Protein AF-A0A2V7H7G0-F1 (afdb_monomer)

Sequence (83 aa):
MRLLVARCEVLYTGRLTARLPEAVRLLMFKADGSFLVHDDAGGYRPLNRIRREFRPEGRSQTPADPERLTPRTCVWLPLRSPY

Foldseek 3Di:
DDKDWAQAKEWDDDPDTDTDPTATWIWDQDPQQKIFICGPPPDPDGPDIDRDHFDFPDDPPPPPDPVPRPHHHRYGDDPDDPD

Solvent-accessible surface area (backbone atoms only — not comparable to full-atom values): 5239 Å² total; per-residue (Å²): 118,50,79,45,79,44,57,27,28,42,38,42,47,70,102,57,78,48,73,48,73,74,43,58,29,46,37,40,41,43,84,84,30,28,37,37,37,30,62,76,86,76,58,93,64,58,80,43,78,45,76,60,71,69,74,83,88,62,86,86,70,74,63,95,42,91,85,60,75,66,73,48,70,47,71,44,71,58,88,76,64,95,116

Mean predicted aligned error: 9.95 Å

Structure (mmCIF, N/CA/C/O backbone):
data_AF-A0A2V7H7G0-F1
#
_entry.id   AF-A0A2V7H7G0-F1
#
loop_
_atom_site.group_PDB
_atom_site.id
_atom_site.type_symbol
_atom_site.label_atom_id
_atom_site.label_alt_id
_atom_site.label_comp_id
_atom_site.label_asym_id
_atom_site.label_entity_id
_atom_site.label_seq_id
_atom_site.pdbx_PDB_ins_code
_atom_site.Cartn_x
_atom_site.Cartn_y
_atom_site.Cartn_z
_atom_site.occupancy
_atom_site.B_iso_or_equiv
_atom_site.auth_seq_id
_atom_site.auth_comp_id
_atom_site.auth_asym_id
_atom_site.auth_atom_id
_atom_site.pdbx_PDB_model_num
ATOM 1 N N . MET A 1 1 ? -9.649 -14.090 8.292 1.00 84.81 1 MET A N 1
ATOM 2 C CA . MET A 1 1 ? -8.775 -13.662 7.175 1.00 84.81 1 MET A CA 1
ATOM 3 C C . MET A 1 1 ? -9.587 -13.701 5.897 1.00 84.81 1 MET A C 1
ATOM 5 O O . MET A 1 1 ? -10.262 -14.700 5.684 1.00 84.81 1 MET A O 1
ATOM 9 N N . ARG A 1 2 ? -9.544 -12.652 5.071 1.00 86.44 2 ARG A N 1
ATOM 10 C CA . ARG A 1 2 ? -10.172 -12.644 3.739 1.00 86.44 2 ARG A CA 1
ATOM 11 C C . ARG A 1 2 ? -9.114 -12.270 2.704 1.00 86.44 2 ARG A C 1
ATOM 13 O O . ARG A 1 2 ? -8.402 -11.288 2.894 1.00 86.44 2 ARG A O 1
ATOM 20 N N . LEU A 1 3 ? -9.004 -13.065 1.645 1.00 85.81 3 LEU A N 1
ATOM 21 C CA . LEU A 1 3 ? -8.065 -12.852 0.545 1.00 85.81 3 LEU A CA 1
ATOM 22 C C . LEU A 1 3 ? -8.849 -12.516 -0.720 1.00 85.81 3 LEU A C 1
ATOM 24 O O . LEU A 1 3 ? -9.898 -13.109 -0.970 1.00 85.81 3 LEU A O 1
ATOM 28 N N . LEU A 1 4 ? -8.344 -11.569 -1.499 1.00 85.88 4 LEU A N 1
ATOM 29 C CA . LEU A 1 4 ? -8.884 -11.226 -2.806 1.00 85.88 4 LEU A CA 1
ATOM 30 C C . LEU A 1 4 ? -7.725 -11.103 -3.791 1.00 85.88 4 LEU A C 1
ATOM 32 O O . LEU A 1 4 ? -6.822 -10.300 -3.578 1.00 85.88 4 LEU A O 1
ATOM 36 N N . VAL A 1 5 ? -7.768 -11.888 -4.863 1.00 86.50 5 VAL A N 1
ATOM 37 C CA . VAL A 1 5 ? -6.882 -11.719 -6.016 1.00 86.50 5 VAL A CA 1
ATOM 38 C C . VAL A 1 5 ? -7.675 -10.987 -7.082 1.00 86.50 5 VAL A C 1
ATOM 40 O O . VAL A 1 5 ? -8.755 -11.434 -7.470 1.00 86.50 5 VAL A O 1
ATOM 43 N N . ALA A 1 6 ? -7.181 -9.831 -7.506 1.00 82.88 6 ALA A N 1
ATOM 44 C CA . ALA A 1 6 ? -7.865 -9.010 -8.490 1.00 82.88 6 ALA A CA 1
ATOM 45 C C . ALA A 1 6 ? -6.863 -8.243 -9.344 1.00 82.88 6 ALA A C 1
ATOM 47 O O . ALA A 1 6 ? -5.809 -7.826 -8.868 1.00 82.88 6 ALA A O 1
ATOM 48 N N . ARG A 1 7 ? -7.239 -8.006 -10.599 1.00 82.56 7 ARG A N 1
ATOM 49 C CA . ARG A 1 7 ? -6.626 -6.970 -11.420 1.00 82.56 7 ARG A CA 1
ATOM 50 C C . ARG A 1 7 ? -7.275 -5.640 -11.052 1.00 82.56 7 ARG A C 1
ATOM 52 O O . ARG A 1 7 ? -8.483 -5.471 -11.223 1.00 82.56 7 ARG A O 1
ATOM 59 N N . CYS A 1 8 ? -6.502 -4.748 -10.453 1.00 81.56 8 CYS A N 1
ATOM 60 C CA . CYS A 1 8 ? -7.012 -3.486 -9.928 1.00 81.56 8 CYS A CA 1
ATOM 61 C C . CYS A 1 8 ? -5.955 -2.396 -10.011 1.00 81.56 8 CYS A C 1
ATOM 63 O O . CYS A 1 8 ? -4.766 -2.690 -10.057 1.00 81.56 8 CYS A O 1
ATOM 65 N N . GLU A 1 9 ? -6.387 -1.142 -9.982 1.00 82.44 9 GLU A N 1
ATOM 66 C CA . GLU A 1 9 ? -5.547 0.004 -9.636 1.00 82.44 9 GLU A CA 1
ATOM 67 C C . GLU A 1 9 ? -5.722 0.313 -8.140 1.00 82.44 9 GLU A C 1
ATOM 69 O O . GLU A 1 9 ? -6.813 0.123 -7.592 1.00 82.44 9 GLU A O 1
ATOM 74 N N . VAL A 1 10 ? -4.660 0.770 -7.470 1.00 82.50 10 VAL A N 1
ATOM 75 C CA . VAL A 1 10 ? -4.691 1.129 -6.043 1.00 82.50 10 VAL A CA 1
ATOM 76 C C . VAL A 1 10 ? -4.326 2.598 -5.902 1.00 82.50 10 VAL A C 1
ATOM 78 O O . VAL A 1 10 ? -3.180 2.983 -6.125 1.00 82.50 10 VAL A O 1
ATOM 81 N N . LEU A 1 11 ? -5.286 3.413 -5.474 1.00 81.38 11 LEU A N 1
ATOM 82 C CA . LEU A 1 11 ? -5.032 4.791 -5.060 1.00 81.38 11 LEU A CA 1
ATOM 83 C C . LEU A 1 11 ? -5.007 4.858 -3.535 1.00 81.38 11 LEU A C 1
ATOM 85 O O . LEU A 1 11 ? -6.024 4.595 -2.902 1.00 81.38 11 LEU A O 1
ATOM 89 N N . TYR A 1 12 ? -3.863 5.205 -2.957 1.00 76.50 12 TYR A N 1
ATOM 90 C CA . TYR A 1 12 ? -3.708 5.457 -1.529 1.00 76.50 12 TYR A CA 1
ATOM 91 C C . TYR A 1 12 ? -3.672 6.962 -1.276 1.00 76.50 12 TYR A C 1
ATOM 93 O O . TYR A 1 12 ? -2.823 7.665 -1.828 1.00 76.50 12 TYR A O 1
ATOM 101 N N . THR A 1 13 ? -4.567 7.447 -0.420 1.00 72.19 13 THR A N 1
ATOM 102 C CA . THR A 1 13 ? -4.560 8.829 0.071 1.00 72.19 13 THR A CA 1
ATOM 103 C C . THR A 1 13 ? -4.342 8.852 1.587 1.00 72.19 13 THR A C 1
ATOM 105 O O . THR A 1 13 ? -4.637 7.893 2.298 1.00 72.19 13 THR A O 1
ATOM 108 N N . GLY A 1 14 ? -3.749 9.922 2.108 1.00 76.75 14 GLY A N 1
ATOM 109 C CA . GLY A 1 14 ? -3.399 10.054 3.523 1.00 76.75 14 GLY A CA 1
ATOM 110 C C . GLY A 1 14 ? -2.395 11.185 3.707 1.00 76.75 14 GLY A C 1
ATOM 111 O O . GLY A 1 14 ? -2.523 12.224 3.073 1.00 76.75 14 GLY A O 1
ATOM 112 N N . ARG A 1 15 ? -1.338 10.977 4.508 1.00 77.31 15 ARG A N 1
ATOM 113 C CA . ARG A 1 15 ? -0.218 11.942 4.585 1.00 77.31 15 ARG A CA 1
ATOM 114 C C . ARG A 1 15 ? 0.469 12.154 3.228 1.00 77.31 15 ARG A C 1
ATOM 116 O O . ARG A 1 15 ? 1.042 13.209 2.989 1.00 77.31 15 ARG A O 1
ATOM 123 N N . LEU A 1 16 ? 0.443 11.132 2.377 1.00 77.62 16 LEU A N 1
ATOM 124 C CA . LEU A 1 16 ? 0.940 11.166 1.010 1.00 77.62 16 LEU A CA 1
ATOM 125 C C . LEU A 1 16 ? -0.121 10.556 0.098 1.00 77.62 16 LEU A C 1
ATOM 127 O O . LEU A 1 16 ? -0.812 9.616 0.500 1.00 77.62 16 LEU A O 1
ATOM 131 N N . THR A 1 17 ? -0.198 11.070 -1.124 1.00 81.50 17 THR A N 1
ATOM 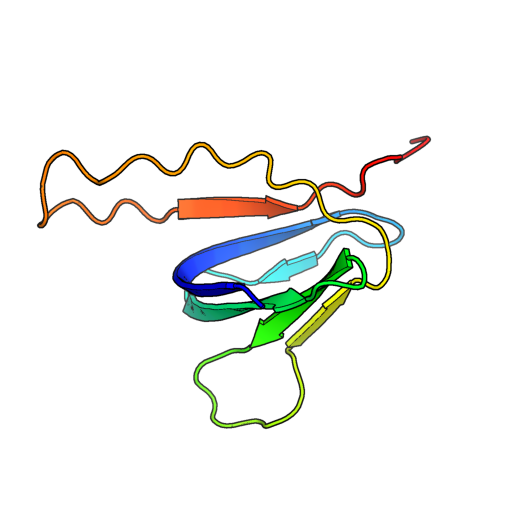132 C CA . THR A 1 17 ? -1.007 10.495 -2.197 1.00 81.50 17 THR A CA 1
ATOM 133 C C . THR A 1 17 ? -0.098 9.673 -3.096 1.00 81.50 17 THR A C 1
ATOM 135 O O . THR A 1 17 ? 0.877 10.191 -3.637 1.00 81.50 17 THR A O 1
ATOM 138 N N . ALA A 1 18 ? -0.406 8.390 -3.245 1.00 82.81 18 ALA A N 1
ATOM 139 C CA . ALA A 1 18 ? 0.339 7.472 -4.093 1.00 82.81 18 ALA A CA 1
ATOM 140 C C . ALA A 1 18 ? -0.625 6.616 -4.911 1.00 82.81 18 ALA A C 1
ATOM 142 O O . ALA A 1 18 ? -1.677 6.200 -4.428 1.00 82.81 18 ALA A O 1
ATOM 143 N N . ARG A 1 19 ? -0.245 6.334 -6.155 1.00 84.69 19 ARG A N 1
ATOM 144 C CA . ARG A 1 19 ? -1.040 5.545 -7.093 1.00 84.69 19 ARG A CA 1
ATOM 145 C C . ARG A 1 19 ? -0.199 4.380 -7.584 1.00 84.69 19 ARG A C 1
ATOM 147 O O . ARG A 1 19 ? 0.877 4.595 -8.136 1.00 84.69 19 ARG A O 1
ATOM 154 N N . LEU A 1 20 ? -0.682 3.162 -7.374 1.00 86.56 20 LEU A N 1
ATOM 155 C CA . LEU A 1 20 ? -0.109 1.969 -7.979 1.00 86.56 20 LEU A CA 1
ATOM 156 C C . LEU A 1 20 ? -0.913 1.663 -9.249 1.00 86.56 20 LEU A C 1
ATOM 158 O O . LEU A 1 20 ? -2.118 1.413 -9.129 1.00 86.56 20 LEU A O 1
ATOM 162 N N . PRO A 1 21 ? -0.280 1.687 -10.438 1.00 86.88 21 PRO A N 1
ATOM 163 C CA . PRO A 1 21 ? -0.954 1.475 -11.720 1.00 86.88 21 PRO A CA 1
ATOM 164 C C . PRO A 1 21 ? -1.571 0.080 -11.793 1.00 86.88 21 PRO A C 1
ATOM 166 O O . PRO A 1 21 ? -1.210 -0.790 -11.013 1.00 86.88 21 PRO A O 1
ATOM 169 N N . GLU A 1 22 ? -2.507 -0.154 -12.702 1.00 86.75 22 GLU A N 1
ATOM 170 C CA . GLU A 1 22 ? -3.208 -1.435 -12.828 1.00 86.75 22 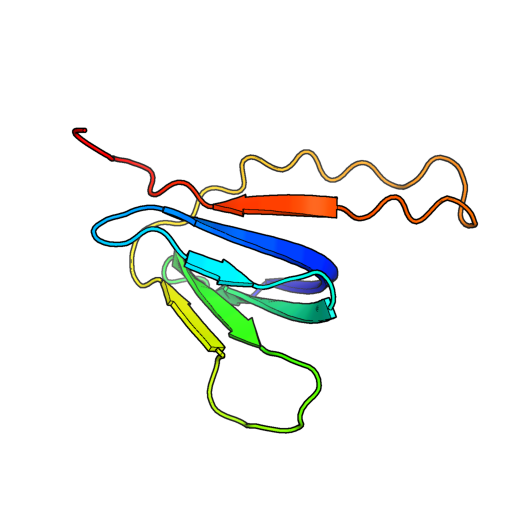GLU A CA 1
ATOM 171 C C . GLU A 1 22 ? -2.260 -2.652 -12.880 1.00 86.75 22 GLU A C 1
ATOM 173 O O . GLU A 1 22 ? -1.365 -2.716 -13.718 1.00 86.75 22 GLU A O 1
ATOM 178 N N . ALA A 1 23 ? -2.463 -3.618 -11.980 1.00 86.44 23 ALA A N 1
ATOM 179 C CA . ALA A 1 23 ? -1.720 -4.881 -11.944 1.00 86.44 23 ALA A CA 1
ATOM 180 C C . ALA A 1 23 ? -2.547 -5.973 -11.248 1.00 86.44 23 ALA A C 1
ATOM 182 O O . ALA A 1 23 ? -3.558 -5.677 -10.597 1.00 86.44 23 ALA A O 1
ATOM 183 N N . VAL A 1 24 ? -2.123 -7.233 -11.377 1.00 87.69 24 VAL A N 1
ATOM 184 C CA . VAL A 1 24 ? -2.700 -8.348 -10.615 1.00 87.69 24 VAL A CA 1
ATOM 185 C C . VAL A 1 24 ? -2.158 -8.292 -9.195 1.00 87.69 24 VAL A C 1
ATOM 187 O O . VAL A 1 24 ? -0.955 -8.355 -8.973 1.00 87.69 24 VAL A O 1
ATOM 190 N N . ARG A 1 25 ? -3.055 -8.165 -8.219 1.00 88.19 25 ARG A N 1
ATOM 191 C CA . ARG A 1 25 ? -2.682 -7.953 -6.822 1.00 88.19 25 ARG A CA 1
ATOM 192 C C . ARG A 1 25 ? -3.353 -8.943 -5.904 1.00 88.19 25 ARG A C 1
ATOM 194 O O . ARG A 1 25 ? -4.543 -9.235 -6.042 1.00 88.19 25 ARG A O 1
ATOM 201 N N . LEU A 1 26 ? -2.594 -9.389 -4.909 1.00 88.31 26 LEU A N 1
ATOM 202 C CA . LEU A 1 26 ? -3.139 -10.084 -3.753 1.00 88.31 26 LEU A CA 1
ATOM 203 C C . LEU A 1 26 ? -3.435 -9.058 -2.654 1.00 88.31 26 LEU A C 1
ATOM 205 O O . LEU A 1 26 ? -2.535 -8.431 -2.092 1.00 88.31 26 LEU A O 1
ATOM 209 N N . LEU A 1 27 ? -4.720 -8.909 -2.352 1.00 87.12 27 LEU A N 1
ATOM 210 C CA . LEU A 1 27 ? -5.251 -8.036 -1.316 1.00 87.12 27 LEU A CA 1
ATOM 211 C C . LEU A 1 27 ? -5.610 -8.886 -0.092 1.00 87.12 27 LEU A C 1
ATOM 213 O O . LEU A 1 27 ? -6.436 -9.800 -0.174 1.00 87.12 27 LEU A O 1
ATOM 217 N N . MET A 1 28 ? -4.990 -8.599 1.051 1.00 87.69 28 MET A N 1
ATOM 218 C CA . MET A 1 28 ? -5.168 -9.378 2.278 1.00 87.69 28 MET A CA 1
ATOM 219 C C . MET A 1 28 ? -5.812 -8.529 3.370 1.00 87.69 28 MET A C 1
ATOM 221 O O . MET A 1 28 ? -5.216 -7.564 3.849 1.00 87.69 28 MET A O 1
ATOM 225 N N . PHE A 1 29 ? -7.002 -8.946 3.802 1.00 85.69 29 PHE A N 1
ATOM 226 C CA . PHE A 1 29 ? -7.746 -8.346 4.906 1.00 85.69 29 PHE A CA 1
ATOM 227 C C . PHE A 1 29 ? -7.585 -9.203 6.161 1.00 85.69 29 PHE A C 1
ATOM 229 O O . PHE A 1 29 ? -7.982 -10.381 6.201 1.00 85.69 29 PHE A O 1
ATOM 236 N N . LYS A 1 30 ? -6.987 -8.607 7.187 1.00 84.56 30 LYS A N 1
ATOM 237 C CA . LYS A 1 30 ? -6.709 -9.257 8.465 1.00 84.56 30 LYS A CA 1
ATOM 238 C C . LYS A 1 30 ? -7.786 -8.931 9.496 1.00 84.56 30 LYS A C 1
ATOM 240 O O . LYS A 1 30 ? -8.481 -7.926 9.396 1.00 84.56 30 LYS A O 1
ATOM 245 N N . ALA A 1 31 ? -7.944 -9.820 10.477 1.00 83.25 31 ALA A N 1
ATOM 246 C CA . ALA A 1 31 ? -8.946 -9.663 11.535 1.00 83.25 31 ALA A CA 1
ATOM 247 C C . ALA A 1 31 ? -8.623 -8.504 12.496 1.00 83.25 31 ALA A C 1
ATOM 249 O O . ALA A 1 31 ? -9.525 -7.956 13.110 1.00 83.25 31 ALA A O 1
ATOM 250 N N . ASP A 1 32 ? -7.352 -8.101 12.577 1.00 81.31 32 ASP A N 1
ATOM 251 C CA . ASP A 1 32 ? -6.883 -6.933 13.334 1.00 81.31 32 ASP A CA 1
ATOM 252 C C . ASP A 1 32 ? -7.173 -5.593 12.625 1.00 81.31 32 ASP A C 1
ATOM 254 O O . ASP A 1 32 ? -6.705 -4.544 13.061 1.00 81.31 32 ASP A O 1
ATOM 258 N N . GLY A 1 33 ? -7.904 -5.623 11.504 1.00 77.06 33 GLY A N 1
ATOM 259 C CA . GLY A 1 33 ? -8.215 -4.452 10.688 1.00 77.06 33 GLY A CA 1
ATOM 260 C C . GLY A 1 33 ? -7.078 -4.013 9.766 1.00 77.06 33 GLY A C 1
ATOM 261 O O . GLY A 1 33 ? -7.254 -3.050 9.020 1.00 77.06 33 GLY A O 1
ATOM 262 N N . SER A 1 34 ? -5.930 -4.701 9.776 1.00 81.44 34 SER A N 1
ATOM 263 C CA . SER A 1 34 ? -4.830 -4.377 8.873 1.00 81.44 34 SER A CA 1
ATOM 264 C C . SER A 1 34 ? -5.058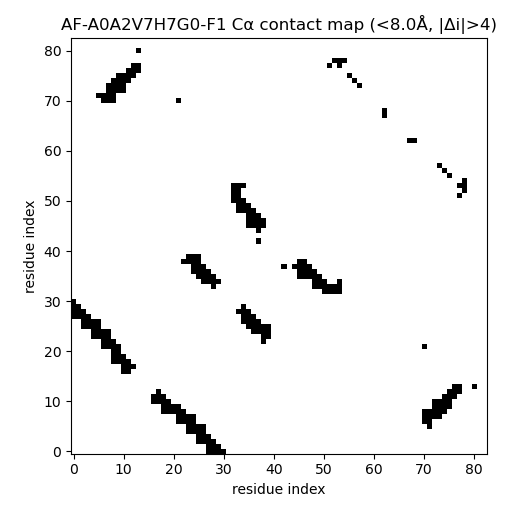 -4.904 7.456 1.00 81.44 34 SER A C 1
ATOM 266 O O . SER A 1 34 ? -5.700 -5.934 7.220 1.00 81.44 34 SER A O 1
ATOM 268 N N . PHE A 1 35 ? -4.503 -4.168 6.498 1.00 84.94 35 PHE A N 1
ATOM 269 C CA . PHE A 1 35 ? -4.662 -4.425 5.077 1.00 84.94 35 PHE A CA 1
ATOM 270 C C . PHE A 1 35 ? -3.310 -4.417 4.360 1.00 84.94 35 PHE A C 1
ATOM 272 O O . PHE A 1 35 ? -2.484 -3.526 4.591 1.00 84.94 35 PHE A O 1
ATOM 279 N N . LEU A 1 36 ? -3.088 -5.413 3.499 1.00 87.69 36 LEU A N 1
ATOM 280 C CA . LEU A 1 36 ? -1.855 -5.573 2.726 1.00 87.69 36 LEU A CA 1
ATOM 281 C C . LEU A 1 36 ? -2.151 -5.673 1.230 1.00 87.69 36 LEU A C 1
ATOM 283 O O . LEU A 1 36 ? -3.064 -6.394 0.825 1.00 87.69 36 LEU A O 1
ATOM 287 N N . VAL A 1 37 ? -1.315 -5.005 0.435 1.00 88.00 37 VAL A N 1
ATOM 288 C CA . VAL A 1 37 ? -1.292 -5.103 -1.030 1.00 88.00 37 VAL A CA 1
ATOM 289 C C . VAL A 1 37 ? 0.019 -5.752 -1.451 1.00 88.00 37 VAL A C 1
ATOM 291 O O . VAL A 1 37 ? 1.089 -5.217 -1.155 1.00 88.00 37 VAL A O 1
ATOM 294 N N . HIS A 1 38 ? -0.062 -6.879 -2.146 1.00 88.50 38 HIS A N 1
ATOM 295 C CA . HIS A 1 38 ? 1.077 -7.543 -2.777 1.00 88.50 38 HIS A CA 1
ATOM 296 C C . HIS A 1 38 ? 0.960 -7.469 -4.297 1.00 88.50 38 HIS A C 1
ATOM 298 O O . HIS A 1 38 ? -0.150 -7.527 -4.829 1.00 88.50 38 HIS A O 1
ATOM 304 N N . ASP A 1 39 ? 2.109 -7.355 -4.959 1.00 84.62 39 ASP A N 1
ATOM 305 C CA . ASP A 1 39 ? 2.235 -7.514 -6.409 1.00 84.62 39 ASP A CA 1
ATOM 306 C C . ASP A 1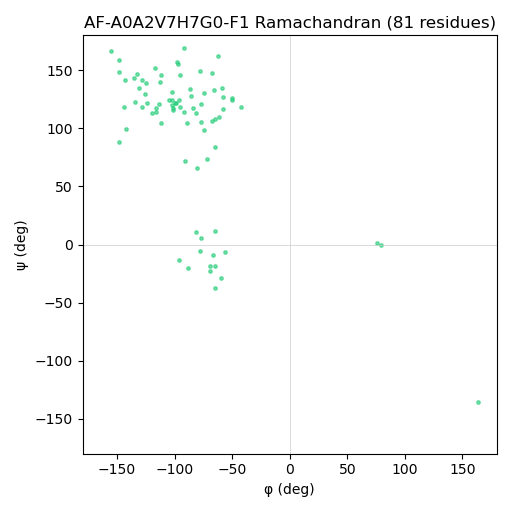 39 ? 2.576 -8.958 -6.780 1.00 84.62 39 ASP A C 1
ATOM 308 O O . ASP A 1 39 ? 2.955 -9.754 -5.915 1.00 84.62 39 ASP A O 1
ATOM 312 N N . ASP A 1 40 ? 2.503 -9.270 -8.068 1.00 82.06 40 ASP A N 1
ATOM 313 C CA . ASP A 1 40 ? 2.900 -10.566 -8.626 1.00 82.06 40 ASP A CA 1
ATOM 314 C C . ASP A 1 40 ? 4.424 -10.747 -8.783 1.00 82.06 40 ASP A C 1
ATOM 316 O O . ASP A 1 40 ? 4.888 -11.859 -9.033 1.00 82.06 40 ASP A O 1
ATOM 320 N N . ALA A 1 41 ? 5.218 -9.703 -8.524 1.00 80.50 41 ALA A N 1
ATOM 321 C CA . ALA A 1 41 ? 6.682 -9.692 -8.635 1.00 80.50 41 ALA A CA 1
ATOM 322 C C . ALA A 1 41 ? 7.439 -10.623 -7.648 1.00 80.50 41 ALA A C 1
ATOM 324 O O . ALA A 1 41 ? 8.653 -10.506 -7.484 1.00 80.50 41 ALA A O 1
ATOM 325 N N . GLY A 1 42 ? 6.752 -11.534 -6.949 1.00 68.75 42 GLY A N 1
ATOM 326 C CA . GLY A 1 42 ? 7.358 -12.604 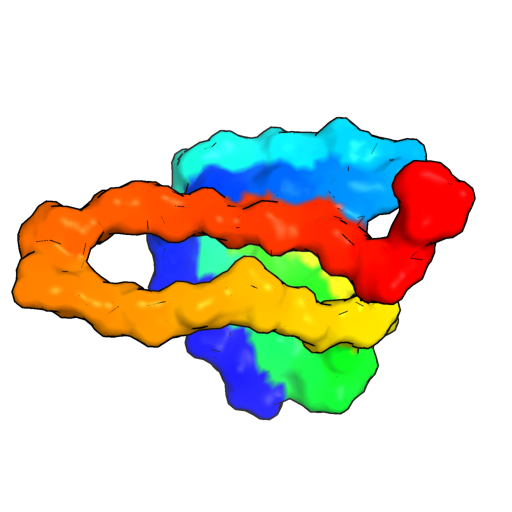-6.141 1.00 68.75 42 GLY A CA 1
ATOM 327 C C . GLY A 1 42 ? 7.951 -12.181 -4.790 1.00 68.75 42 GLY A C 1
ATOM 328 O O . GLY A 1 42 ? 8.474 -13.014 -4.050 1.00 68.75 42 GLY A O 1
ATOM 329 N N . GLY A 1 43 ? 7.867 -10.900 -4.423 1.00 74.69 43 GLY A N 1
ATOM 330 C CA . GLY A 1 43 ? 8.348 -10.398 -3.137 1.00 74.69 43 GLY A CA 1
ATOM 331 C C . GLY A 1 43 ? 7.440 -10.782 -1.962 1.00 74.69 43 GLY A C 1
ATOM 332 O O . GLY A 1 43 ? 6.242 -10.509 -1.965 1.00 74.69 43 GLY A O 1
ATOM 333 N N . TYR A 1 44 ? 8.019 -11.332 -0.886 1.00 78.12 44 TYR A N 1
ATOM 334 C CA . TYR A 1 44 ? 7.272 -11.640 0.348 1.00 78.12 44 TYR A CA 1
ATOM 335 C C . TYR A 1 44 ? 6.822 -10.382 1.114 1.00 78.12 44 TYR A C 1
ATOM 337 O O . TYR A 1 44 ? 5.940 -10.444 1.975 1.00 78.12 44 TYR A O 1
ATOM 345 N N . ARG A 1 45 ? 7.444 -9.229 0.833 1.00 83.94 45 ARG A N 1
ATOM 346 C CA . ARG A 1 45 ? 7.103 -7.945 1.452 1.00 83.94 45 ARG A CA 1
ATOM 347 C C . ARG A 1 45 ? 5.969 -7.274 0.672 1.00 83.94 45 ARG A C 1
ATOM 349 O O . ARG A 1 45 ? 6.048 -7.212 -0.551 1.00 83.94 45 ARG A O 1
ATOM 356 N N . PRO A 1 46 ? 4.937 -6.752 1.356 1.00 80.25 46 PRO A N 1
ATOM 357 C CA . PRO A 1 46 ? 3.852 -6.037 0.696 1.00 80.25 46 PRO A CA 1
ATOM 358 C C . PRO A 1 46 ? 4.356 -4.719 0.096 1.00 80.25 46 PRO A C 1
ATOM 360 O O . PRO A 1 46 ? 5.214 -4.061 0.688 1.00 80.25 46 PRO A O 1
ATOM 363 N N . LEU A 1 47 ? 3.757 -4.302 -1.023 1.00 77.81 47 LEU A N 1
ATOM 364 C CA . LEU A 1 47 ? 3.967 -2.970 -1.599 1.00 77.81 47 LEU A CA 1
ATOM 365 C C . LEU A 1 47 ? 3.447 -1.874 -0.667 1.00 77.81 47 LEU A C 1
ATOM 367 O O . LEU A 1 47 ? 4.047 -0.810 -0.558 1.00 77.81 47 LEU A O 1
ATOM 371 N N . ASN A 1 48 ? 2.326 -2.137 0.010 1.00 80.50 48 ASN A N 1
ATOM 372 C CA . ASN A 1 48 ? 1.738 -1.204 0.962 1.00 80.50 48 ASN A CA 1
ATOM 373 C C . ASN A 1 48 ? 1.134 -1.942 2.163 1.00 80.50 48 ASN A C 1
ATOM 375 O O . ASN A 1 48 ? 0.508 -2.996 2.011 1.00 80.50 48 ASN A O 1
ATOM 379 N N . ARG A 1 49 ? 1.294 -1.367 3.362 1.00 81.19 49 ARG A N 1
ATOM 380 C CA . ARG A 1 49 ? 0.709 -1.873 4.614 1.00 81.19 49 ARG A CA 1
ATOM 381 C C . ARG A 1 49 ? -0.053 -0.767 5.329 1.00 81.19 49 ARG A C 1
ATOM 383 O O . ARG A 1 49 ? 0.550 0.189 5.810 1.00 81.19 49 ARG A O 1
ATOM 390 N N . ILE A 1 50 ? -1.357 -0.963 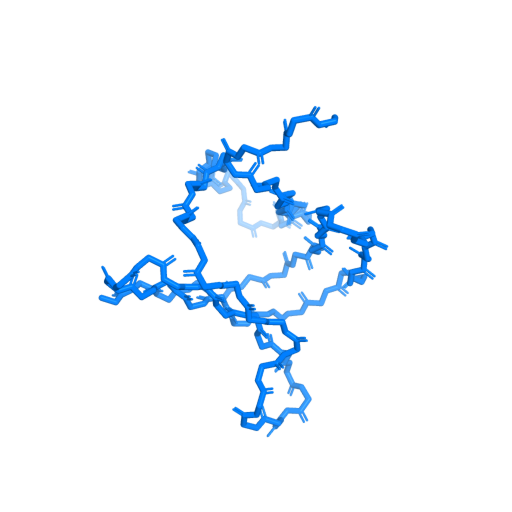5.503 1.00 77.31 50 ILE A N 1
ATOM 391 C CA . ILE A 1 50 ? -2.223 -0.063 6.270 1.00 77.31 50 ILE A CA 1
ATOM 392 C C . ILE A 1 50 ? -2.537 -0.732 7.610 1.00 77.31 50 ILE A C 1
ATOM 394 O O . ILE A 1 50 ? -2.985 -1.877 7.655 1.00 77.31 50 ILE A O 1
ATOM 398 N N . ARG A 1 51 ? -2.236 -0.039 8.717 1.00 68.94 51 ARG A N 1
ATOM 399 C CA . ARG A 1 51 ? -2.441 -0.549 10.088 1.00 68.94 51 ARG A CA 1
ATOM 400 C C . ARG A 1 51 ? -3.747 -0.093 10.743 1.00 68.94 51 ARG A C 1
ATOM 402 O O . ARG A 1 51 ? -4.067 -0.599 11.810 1.00 68.94 51 ARG A O 1
ATOM 409 N N . ARG A 1 52 ? -4.441 0.897 10.176 1.00 65.06 52 ARG A N 1
ATOM 410 C CA . ARG A 1 52 ? -5.692 1.426 10.738 1.00 65.06 52 ARG A CA 1
ATOM 411 C C . ARG A 1 52 ? -6.902 0.808 10.053 1.00 65.06 52 ARG A C 1
ATOM 413 O O . ARG A 1 52 ? -6.779 0.334 8.928 1.00 65.06 52 ARG A O 1
ATOM 420 N N . GLU A 1 53 ? -8.023 0.839 10.772 1.00 59.19 53 GLU A N 1
ATOM 421 C CA . GLU A 1 53 ? -9.304 0.253 10.387 1.00 59.19 53 GLU A CA 1
ATOM 422 C C . GLU A 1 53 ? -9.621 0.513 8.913 1.00 59.19 53 GLU A C 1
ATOM 424 O O . GLU A 1 53 ? -9.703 1.653 8.451 1.00 59.19 53 GLU A O 1
ATOM 429 N N . PHE A 1 54 ? -9.738 -0.583 8.175 1.00 60.06 54 PHE A N 1
ATOM 430 C CA . PHE A 1 54 ? -10.114 -0.590 6.780 1.00 60.06 54 PHE A CA 1
ATOM 431 C C . PHE A 1 54 ? -11.618 -0.844 6.654 1.00 60.06 54 PHE A C 1
ATOM 433 O O . PHE A 1 54 ? -12.110 -1.878 7.107 1.00 60.06 54 PHE A O 1
ATOM 440 N N . ARG A 1 55 ?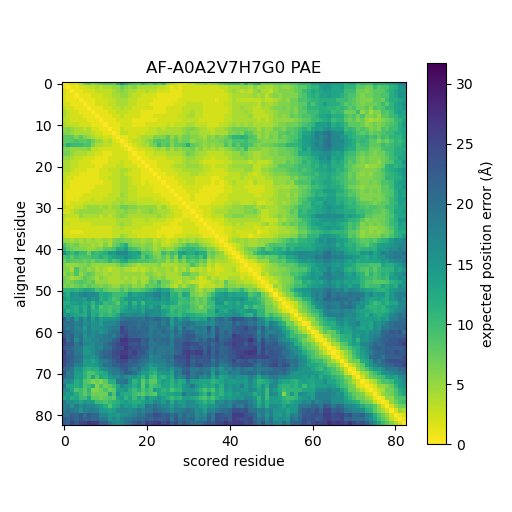 -12.337 0.054 5.969 1.00 58.78 55 ARG A N 1
ATOM 441 C CA . ARG A 1 55 ? -13.705 -0.196 5.500 1.00 58.78 55 ARG A CA 1
ATOM 442 C C . ARG A 1 55 ? -13.704 -0.173 3.970 1.00 58.78 55 ARG A C 1
ATOM 444 O O . ARG A 1 55 ? -13.450 0.882 3.395 1.00 58.78 55 ARG A O 1
ATOM 451 N N . PRO A 1 56 ? -13.967 -1.305 3.297 1.00 54.97 56 PRO A N 1
ATOM 452 C C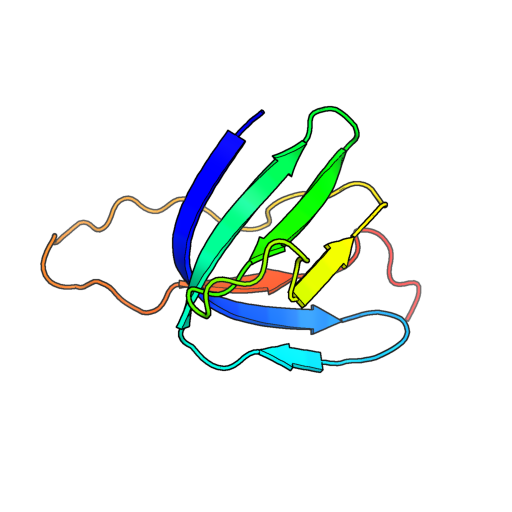A . PRO A 1 56 ? -14.076 -1.324 1.846 1.00 54.97 56 PRO A CA 1
ATOM 453 C C . PRO A 1 56 ? -15.315 -0.535 1.420 1.00 54.97 56 PRO A C 1
ATOM 455 O O . PRO A 1 56 ? -16.432 -1.039 1.528 1.00 54.97 56 PRO A O 1
ATOM 458 N N . GLU A 1 57 ? -15.139 0.665 0.870 1.00 53.78 57 GLU A N 1
ATOM 459 C CA . GLU A 1 57 ? -16.151 1.291 0.011 1.00 53.78 57 GLU A CA 1
ATOM 460 C C . GLU A 1 57 ? -16.039 0.688 -1.393 1.00 53.78 57 GLU A C 1
ATOM 462 O O . GLU A 1 57 ? -15.613 1.305 -2.361 1.00 53.78 57 GLU A O 1
ATOM 467 N N . GLY A 1 58 ? -16.351 -0.601 -1.488 1.00 49.56 58 GLY A N 1
ATOM 468 C CA . GLY A 1 58 ? -16.290 -1.350 -2.732 1.00 49.56 58 GLY A CA 1
ATOM 469 C C . GLY A 1 58 ? -17.451 -2.314 -2.770 1.00 49.56 58 GLY A C 1
ATOM 470 O O . GLY A 1 58 ? -17.396 -3.384 -2.165 1.00 49.56 58 GLY A O 1
ATOM 471 N N . ARG A 1 59 ? -18.520 -1.942 -3.478 1.00 43.16 59 ARG A N 1
ATOM 472 C CA . ARG A 1 59 ? -19.599 -2.874 -3.805 1.00 43.16 59 ARG A CA 1
ATOM 473 C C . ARG A 1 59 ? -18.959 -3.985 -4.646 1.00 43.16 59 ARG A C 1
ATOM 475 O O . ARG A 1 59 ? -18.536 -3.734 -5.771 1.00 43.16 59 ARG A O 1
ATOM 482 N N . SER A 1 60 ? -18.834 -5.194 -4.098 1.00 47.06 60 SER A N 1
ATOM 483 C CA . SER A 1 60 ? -18.409 -6.373 -4.855 1.00 47.06 60 SER A CA 1
ATOM 484 C C . SER A 1 60 ? -19.484 -6.679 -5.897 1.00 47.06 60 SER A C 1
ATOM 486 O O . SER A 1 60 ? -20.406 -7.444 -5.636 1.00 47.06 60 SER A O 1
ATOM 488 N N . GLN A 1 61 ? -19.441 -6.015 -7.049 1.00 45.12 61 GLN A N 1
ATOM 489 C CA . GLN A 1 61 ? -20.322 -6.340 -8.165 1.00 45.12 61 GLN A CA 1
ATOM 490 C C . GLN A 1 61 ? -19.764 -7.591 -8.818 1.00 45.12 61 GLN A C 1
ATOM 492 O O . GLN A 1 61 ? -18.740 -7.487 -9.479 1.00 45.12 61 GLN A O 1
ATOM 497 N N . THR A 1 62 ? -20.371 -8.762 -8.635 1.00 44.78 62 THR A N 1
ATOM 498 C CA . THR A 1 62 ? -20.109 -9.905 -9.524 1.00 44.78 62 THR A CA 1
ATOM 499 C C . THR A 1 62 ? -20.259 -9.410 -10.967 1.00 44.78 62 THR A C 1
ATOM 501 O O . THR A 1 62 ? -21.279 -8.777 -11.250 1.00 44.78 62 THR A O 1
ATOM 504 N N . PRO A 1 63 ? -19.261 -9.587 -11.855 1.00 47.28 63 PRO A N 1
ATOM 505 C CA . PRO A 1 63 ? -19.405 -9.147 -13.236 1.00 47.28 63 PRO A CA 1
ATOM 506 C C . PRO A 1 63 ? -20.635 -9.849 -13.814 1.00 47.28 63 PRO A C 1
ATOM 508 O O . PRO A 1 63 ? -20.743 -11.067 -13.704 1.00 47.28 63 PRO A O 1
ATOM 511 N N . ALA A 1 64 ? -21.573 -9.093 -14.383 1.00 49.03 64 ALA A N 1
ATOM 512 C CA . ALA A 1 64 ? -22.724 -9.667 -15.085 1.00 49.03 64 ALA A CA 1
ATOM 513 C C . ALA A 1 64 ? -22.306 -10.417 -16.367 1.00 49.03 64 ALA A C 1
ATOM 515 O O . ALA A 1 64 ? -23.122 -11.093 -16.980 1.00 49.03 64 ALA A O 1
ATOM 516 N N . ASP A 1 65 ? -21.034 -10.292 -16.751 1.00 45.03 65 ASP A N 1
ATOM 517 C CA . ASP A 1 65 ? -20.430 -10.838 -17.952 1.00 45.03 65 ASP A CA 1
ATOM 518 C C . ASP A 1 65 ? -18.978 -11.261 -17.623 1.00 45.03 65 ASP A C 1
ATOM 520 O O . ASP A 1 65 ? -18.189 -10.407 -17.195 1.00 45.03 65 ASP A O 1
ATOM 524 N N . PRO A 1 66 ? -18.611 -12.553 -17.736 1.00 50.78 66 PRO A N 1
ATOM 525 C CA . PRO A 1 66 ? -17.276 -13.046 -17.390 1.00 50.78 66 PRO A CA 1
ATOM 526 C C . PRO A 1 66 ? -16.158 -12.487 -18.287 1.00 50.78 66 PRO A C 1
ATOM 528 O O . PRO A 1 66 ? -15.002 -12.507 -17.864 1.00 50.78 66 PRO A O 1
ATOM 531 N N . GLU A 1 67 ? -16.475 -11.953 -19.474 1.00 50.50 67 GLU A N 1
ATOM 532 C CA . GLU A 1 67 ? -15.484 -11.346 -20.381 1.00 50.50 67 GLU A CA 1
ATOM 533 C C . GLU A 1 67 ? -15.248 -9.848 -20.121 1.00 50.50 67 GLU A C 1
ATOM 535 O O . GLU A 1 67 ? -14.185 -9.317 -20.452 1.00 50.50 67 GLU A O 1
ATOM 540 N N . ARG A 1 68 ? -16.176 -9.149 -19.451 1.00 43.50 68 ARG A N 1
ATOM 541 C CA . ARG A 1 68 ? -15.984 -7.751 -19.021 1.00 43.50 68 ARG A CA 1
ATOM 542 C C . ARG A 1 68 ? -15.380 -7.685 -17.623 1.00 43.50 68 ARG A C 1
ATOM 544 O O . ARG A 1 68 ? -16.011 -7.252 -16.658 1.00 43.50 68 ARG A O 1
ATOM 551 N N . LEU A 1 69 ? -14.103 -8.038 -17.525 1.00 49.91 69 LEU A N 1
ATOM 552 C CA . LEU A 1 69 ? -13.253 -7.633 -16.405 1.00 49.91 69 LEU A CA 1
ATOM 553 C C . LEU A 1 69 ? -12.941 -6.135 -16.539 1.00 49.91 69 LEU A C 1
ATOM 555 O O . LEU A 1 69 ? -11.834 -5.756 -16.913 1.00 49.91 69 LEU A O 1
ATOM 559 N N . THR A 1 70 ? -13.913 -5.257 -16.272 1.00 48.75 70 THR A N 1
ATOM 560 C CA . THR A 1 70 ? -13.586 -3.836 -16.104 1.00 48.75 70 THR A CA 1
ATOM 561 C C . THR A 1 70 ? -12.580 -3.715 -14.956 1.00 48.75 70 THR A C 1
ATOM 563 O O . THR A 1 70 ? -12.757 -4.377 -13.922 1.00 48.75 70 THR A O 1
ATOM 566 N N . PRO A 1 71 ? -11.502 -2.924 -15.112 1.00 48.38 71 PRO A N 1
ATOM 567 C CA . PRO A 1 71 ? -10.531 -2.750 -14.047 1.00 48.38 71 PRO A CA 1
ATOM 568 C C . PRO A 1 71 ? -11.275 -2.207 -12.832 1.00 48.38 71 PRO A C 1
ATOM 570 O O . PRO A 1 71 ? -11.871 -1.129 -12.861 1.00 48.38 71 PRO A O 1
ATOM 573 N N . ARG A 1 72 ? -11.298 -2.990 -11.752 1.00 60.59 72 ARG A N 1
ATOM 574 C CA . ARG A 1 72 ? -11.858 -2.513 -10.493 1.00 60.59 72 ARG A CA 1
ATOM 575 C C . ARG A 1 72 ? -10.848 -1.540 -9.916 1.00 60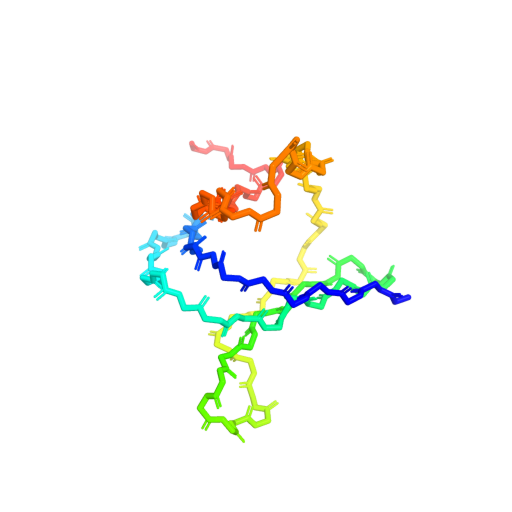.59 72 ARG A C 1
ATOM 577 O O . ARG A 1 72 ? -9.864 -1.960 -9.313 1.00 60.59 72 ARG A O 1
ATOM 584 N N . THR A 1 73 ? -11.068 -0.247 -10.105 1.00 53.50 73 THR A N 1
ATOM 585 C CA . THR A 1 73 ? -10.336 0.766 -9.347 1.00 53.50 73 THR A CA 1
ATOM 586 C C . THR A 1 73 ? -10.734 0.614 -7.885 1.00 53.50 73 THR A C 1
ATOM 588 O O . THR A 1 73 ? -11.867 0.905 -7.501 1.00 53.50 73 THR A O 1
ATOM 591 N N . CYS A 1 74 ? -9.820 0.109 -7.059 1.00 53.44 74 CYS A N 1
ATOM 592 C CA . CYS A 1 74 ? -10.002 0.107 -5.618 1.00 53.44 74 CYS A CA 1
ATOM 593 C C . CYS A 1 74 ? -9.426 1.425 -5.102 1.00 53.44 74 CYS A C 1
ATOM 595 O O . CYS A 1 74 ? -8.208 1.614 -5.069 1.00 53.44 74 CYS A O 1
ATOM 597 N N . VAL A 1 75 ? -10.308 2.355 -4.744 1.00 53.38 75 VAL A N 1
ATOM 598 C CA . VAL A 1 75 ? -9.919 3.625 -4.125 1.00 53.38 75 VAL A CA 1
ATOM 599 C C . VAL A 1 75 ? -9.804 3.410 -2.619 1.00 53.38 75 VAL A C 1
ATOM 601 O O . VAL A 1 75 ? -10.725 2.884 -1.996 1.00 53.38 75 VAL A O 1
ATOM 604 N N . TRP A 1 76 ? -8.669 3.794 -2.033 1.00 59.56 76 TRP A N 1
ATOM 605 C CA . TRP A 1 76 ? -8.396 3.629 -0.606 1.00 59.56 76 TRP A CA 1
ATOM 606 C C . TRP A 1 76 ? -8.359 5.000 0.059 1.00 59.56 76 TRP A C 1
ATOM 608 O O . TRP A 1 76 ? -7.381 5.736 -0.069 1.00 59.56 76 TRP A O 1
ATOM 618 N N . LEU A 1 77 ? -9.429 5.316 0.789 1.00 51.00 77 LEU A N 1
ATOM 619 C CA . LEU A 1 77 ? -9.513 6.479 1.666 1.00 51.00 77 LEU A CA 1
ATOM 620 C C . LEU A 1 77 ? -9.323 6.016 3.122 1.00 51.00 77 LEU A C 1
ATOM 622 O O . LEU A 1 77 ? -9.966 5.049 3.543 1.00 51.00 77 LEU A O 1
ATOM 626 N N . PRO A 1 78 ? -8.462 6.658 3.927 1.00 51.59 78 PRO A N 1
ATOM 627 C CA . PRO A 1 78 ? -8.427 6.414 5.359 1.00 51.59 78 PRO A CA 1
ATOM 628 C C . PRO A 1 78 ? -9.745 6.908 5.970 1.00 51.59 78 PRO A C 1
ATOM 630 O O . PRO A 1 78 ? -10.163 8.032 5.707 1.00 51.59 78 PRO A O 1
ATOM 633 N N . LEU A 1 79 ? -10.374 6.095 6.829 1.00 49.16 79 LEU A N 1
ATOM 634 C CA . LEU A 1 79 ? -11.691 6.354 7.449 1.00 49.16 79 LEU A CA 1
ATOM 635 C C . LEU A 1 79 ? -11.820 7.674 8.236 1.00 49.16 79 LEU A C 1
ATOM 637 O O . LEU A 1 79 ? -12.913 8.009 8.682 1.00 49.16 79 LEU A O 1
ATOM 641 N N . ARG A 1 80 ? -10.730 8.420 8.427 1.00 45.81 80 ARG A N 1
ATOM 642 C CA . ARG A 1 80 ? -10.727 9.799 8.923 1.00 45.81 80 ARG A CA 1
ATOM 643 C C . ARG A 1 80 ? -9.547 10.546 8.308 1.00 45.81 80 ARG A C 1
ATOM 645 O O . ARG A 1 80 ? -8.464 10.565 8.892 1.00 45.81 80 ARG A O 1
ATOM 652 N N . SER A 1 81 ? -9.751 11.147 7.141 1.00 38.50 81 SER A N 1
ATOM 653 C CA . SER A 1 81 ? -8.970 12.323 6.759 1.00 38.50 81 SER A CA 1
ATOM 654 C C . SER A 1 81 ? -9.640 13.546 7.396 1.00 38.50 81 SER A C 1
ATOM 656 O O . SER A 1 81 ? -10.810 13.783 7.106 1.00 38.50 81 SER A O 1
ATOM 658 N N . PRO A 1 82 ? -8.981 14.293 8.301 1.00 42.25 82 PRO A N 1
ATOM 659 C CA . PRO A 1 82 ? -9.441 15.623 8.702 1.00 42.25 82 PRO A CA 1
ATOM 660 C C . PRO A 1 82 ? -9.025 16.723 7.702 1.00 42.25 82 PRO A C 1
ATOM 662 O O . PRO A 1 82 ? -9.162 17.899 8.023 1.00 42.25 82 PRO A O 1
ATOM 665 N N . TYR A 1 83 ? -8.520 16.348 6.522 1.00 45.00 83 TYR A N 1
ATOM 666 C CA . TYR A 1 83 ? -8.288 17.231 5.376 1.00 45.00 83 TYR A CA 1
ATOM 667 C C . TYR A 1 83 ? -9.098 16.760 4.174 1.00 45.00 83 TYR A C 1
ATOM 669 O O . TYR A 1 83 ? -9.140 15.520 3.969 1.00 45.00 83 TYR A O 1
#

Radius of gyration: 13.13 Å; Cα contacts (8 Å, |Δi|>4): 140; chains: 1; bounding box: 31×31×34 Å

Secondary structure (DSSP, 8-state):
-EEEEEEEEEEE-SSS-EEEEEEEEEEEE-TTS-EEEEESS--SS-SEEE-S-----------SSTT----EEEEE--S----

Nearest PDB structures (foldseek):
  2vld-assembly1_B  TM=8.660E-01  e=9.240E-03  Pyrococcus abyssi
  5gkj-assembly1_A  TM=8.587E-01  e=1.328E-02  Thermococcus kodakarensis KOD1
  5gkj-assembly1_B  TM=8.102E-01  e=1.592E-02  Thermococcus kodakarensis KOD1
  2dhi-assembly1_A  TM=4.833E-01  e=6.326E+00  Mus musculus

pLDDT: mean 70.09, std 16.35, range [38.5, 88.5]